Protein AF-A0A2G6P768-F1 (afdb_monomer_lite)

Structure (mmCIF, N/CA/C/O backbone):
data_AF-A0A2G6P768-F1
#
_entry.id   AF-A0A2G6P768-F1
#
loop_
_atom_site.group_PDB
_atom_site.id
_atom_site.type_symbol
_atom_site.label_atom_id
_atom_site.label_alt_id
_atom_site.label_comp_id
_atom_site.label_asym_id
_atom_site.label_entity_id
_atom_site.label_seq_id
_atom_site.pdbx_PDB_ins_code
_atom_site.Cartn_x
_atom_site.Cartn_y
_atom_site.Cartn_z
_atom_site.occupancy
_atom_site.B_iso_or_equiv
_atom_site.auth_seq_id
_atom_site.auth_comp_id
_atom_site.auth_asym_id
_atom_site.auth_atom_id
_atom_site.pdbx_PDB_model_num
ATOM 1 N N . MET A 1 1 ? -17.827 -3.080 3.008 1.00 67.06 1 MET A N 1
ATOM 2 C CA . MET A 1 1 ? -17.361 -3.100 1.595 1.00 67.06 1 MET A CA 1
ATOM 3 C C . MET A 1 1 ? -15.983 -3.752 1.548 1.00 67.06 1 MET A C 1
ATOM 5 O O . MET A 1 1 ? -15.218 -3.548 2.481 1.00 67.06 1 MET A O 1
ATOM 9 N N . ARG A 1 2 ? -15.661 -4.555 0.524 1.00 83.25 2 ARG A N 1
ATOM 10 C CA . ARG A 1 2 ? -14.303 -5.103 0.343 1.00 83.25 2 ARG A CA 1
ATOM 11 C C . ARG A 1 2 ? -13.591 -4.288 -0.723 1.00 83.25 2 ARG A C 1
ATOM 13 O O . ARG A 1 2 ? -14.138 -4.141 -1.811 1.00 83.25 2 ARG A O 1
ATOM 20 N N . ALA A 1 3 ? -12.423 -3.762 -0.388 1.00 88.00 3 ALA A N 1
ATOM 21 C CA . ALA A 1 3 ? -11.633 -2.937 -1.287 1.00 88.00 3 ALA A CA 1
ATOM 22 C C . ALA A 1 3 ? -10.297 -3.611 -1.584 1.00 88.00 3 ALA A C 1
ATOM 24 O O . ALA A 1 3 ? -9.766 -4.370 -0.764 1.00 88.00 3 ALA A O 1
ATOM 25 N N . PHE A 1 4 ? -9.750 -3.282 -2.747 1.00 92.62 4 PHE A N 1
ATOM 26 C CA . PHE A 1 4 ? -8.395 -3.640 -3.129 1.00 92.62 4 PHE A CA 1
ATOM 27 C C . PHE A 1 4 ? -7.651 -2.356 -3.549 1.00 92.62 4 PHE A C 1
ATOM 29 O O . PHE A 1 4 ? -7.587 -2.047 -4.734 1.00 92.62 4 PHE A O 1
ATOM 36 N N . PRO A 1 5 ? -7.212 -1.547 -2.566 1.00 95.12 5 PRO A N 1
ATOM 37 C CA . PRO A 1 5 ? -6.615 -0.230 -2.776 1.00 95.12 5 PRO A CA 1
ATOM 38 C C . PRO A 1 5 ? -5.442 -0.158 -3.747 1.00 95.12 5 PRO A C 1
ATOM 40 O O . PRO A 1 5 ? -4.542 -0.991 -3.712 1.00 95.12 5 PRO A O 1
ATOM 43 N N . GLU A 1 6 ? -5.435 0.907 -4.542 1.00 95.94 6 GLU A N 1
ATOM 44 C CA . GLU A 1 6 ? -4.386 1.250 -5.500 1.00 95.94 6 GLU A CA 1
ATOM 45 C C . GLU A 1 6 ? -3.286 2.084 -4.828 1.00 95.94 6 GLU A C 1
ATOM 47 O O . GLU A 1 6 ? -3.521 3.228 -4.438 1.00 95.94 6 GLU A O 1
ATOM 52 N N . ILE A 1 7 ? -2.081 1.527 -4.679 1.00 97.12 7 ILE A N 1
ATOM 53 C CA . ILE A 1 7 ? -0.962 2.114 -3.921 1.00 97.12 7 ILE A CA 1
ATOM 54 C C . ILE A 1 7 ? 0.248 2.350 -4.837 1.00 97.12 7 ILE A C 1
ATOM 56 O O . ILE A 1 7 ? 1.348 1.869 -4.603 1.00 97.12 7 ILE A O 1
ATOM 60 N N . TYR A 1 8 ? 0.050 3.096 -5.921 1.00 93.94 8 TYR A N 1
ATOM 61 C CA . TYR A 1 8 ? 1.082 3.292 -6.952 1.00 93.94 8 TYR A CA 1
ATOM 62 C C . TYR A 1 8 ? 2.271 4.174 -6.561 1.00 93.94 8 TYR A C 1
ATOM 64 O O . TYR A 1 8 ? 3.347 4.014 -7.134 1.00 93.94 8 TYR A O 1
ATOM 72 N N . ALA A 1 9 ? 2.094 5.121 -5.636 1.00 93.50 9 ALA A N 1
ATOM 73 C CA . ALA A 1 9 ? 3.117 6.118 -5.343 1.00 93.50 9 ALA A CA 1
ATOM 74 C C . ALA A 1 9 ? 4.096 5.664 -4.251 1.00 93.50 9 ALA A C 1
ATOM 76 O O . ALA A 1 9 ? 3.670 5.223 -3.187 1.00 93.50 9 ALA A O 1
ATOM 77 N N . VAL A 1 10 ? 5.401 5.851 -4.462 1.00 93.88 10 VAL A N 1
ATOM 78 C CA . VAL A 1 10 ? 6.447 5.419 -3.509 1.00 93.88 10 VAL A CA 1
ATOM 79 C C . VAL A 1 10 ? 6.476 6.224 -2.211 1.00 93.88 10 VAL A C 1
ATOM 81 O O . VAL A 1 10 ? 7.060 5.782 -1.228 1.00 93.88 10 VAL A O 1
ATOM 84 N N . ASN A 1 11 ? 5.877 7.413 -2.186 1.00 94.12 11 ASN A N 1
ATOM 85 C CA . ASN A 1 11 ? 5.946 8.306 -1.031 1.00 94.12 11 ASN A CA 1
ATOM 86 C C . ASN A 1 11 ? 4.784 8.137 -0.037 1.00 94.12 11 ASN A C 1
ATOM 88 O O . ASN A 1 11 ? 4.639 8.954 0.869 1.00 94.12 11 ASN A O 1
ATOM 92 N N . GLY A 1 12 ? 3.940 7.120 -0.223 1.00 95.50 12 GLY A N 1
ATOM 93 C CA . GLY A 1 12 ? 2.865 6.784 0.707 1.00 95.50 12 GLY A CA 1
ATOM 94 C C . GLY A 1 12 ? 1.600 7.638 0.602 1.00 95.50 12 GLY A C 1
ATOM 95 O O . GLY A 1 12 ? 0.651 7.372 1.335 1.00 95.50 12 GLY A O 1
ATOM 96 N N . VAL A 1 13 ? 1.517 8.609 -0.320 1.00 96.81 13 VAL A N 1
ATOM 97 C CA . VAL A 1 13 ? 0.319 9.466 -0.445 1.00 96.81 13 VAL A CA 1
ATOM 98 C C . VAL A 1 13 ? -0.956 8.655 -0.709 1.00 96.81 13 VAL A C 1
ATOM 100 O O . VAL A 1 13 ? -2.006 8.959 -0.151 1.00 96.81 13 VAL A O 1
ATOM 103 N N . HIS A 1 14 ? -0.870 7.575 -1.492 1.00 97.00 14 HIS A N 1
ATOM 104 C CA 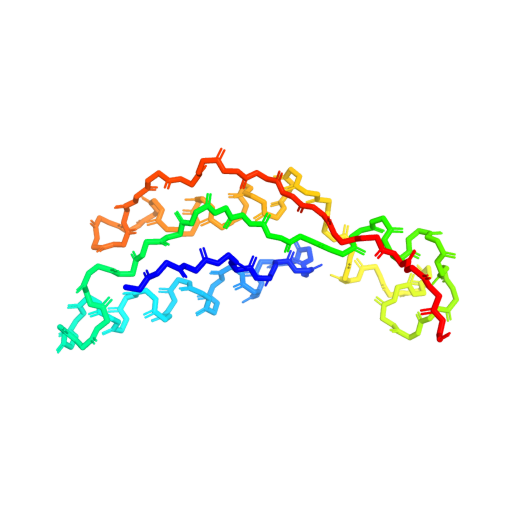. HIS A 1 14 ? -2.021 6.703 -1.741 1.00 97.00 14 HIS A CA 1
ATOM 105 C C . HIS A 1 14 ? -2.400 5.873 -0.505 1.00 97.00 14 HIS A C 1
ATOM 107 O O . HIS A 1 14 ? -3.584 5.684 -0.232 1.00 97.00 14 HIS A O 1
ATOM 113 N N . ALA A 1 15 ? -1.418 5.414 0.278 1.00 97.25 15 ALA A N 1
ATOM 114 C CA . ALA A 1 15 ? -1.685 4.704 1.527 1.00 97.25 15 ALA A CA 1
ATOM 115 C C . ALA A 1 15 ? -2.411 5.603 2.541 1.00 97.25 15 ALA A C 1
ATOM 117 O O . ALA A 1 15 ? -3.384 5.156 3.151 1.00 97.25 15 ALA A O 1
ATOM 118 N N . ASP A 1 16 ? -2.004 6.872 2.665 1.00 97.94 16 ASP A N 1
ATOM 119 C CA . ASP A 1 16 ? -2.686 7.849 3.524 1.00 97.94 16 ASP A CA 1
ATOM 120 C C . ASP A 1 16 ? -4.125 8.113 3.056 1.00 97.94 16 ASP A C 1
ATOM 122 O O . ASP A 1 16 ? -5.056 8.030 3.853 1.00 97.94 16 ASP A O 1
ATOM 126 N N . GLN A 1 17 ? -4.346 8.323 1.754 1.00 96.69 17 GLN A N 1
ATOM 127 C CA . GLN A 1 17 ? -5.693 8.520 1.203 1.00 96.69 17 GLN A CA 1
ATOM 128 C C . GLN A 1 17 ? -6.643 7.367 1.561 1.00 96.69 17 GLN A C 1
ATOM 130 O O . GLN A 1 17 ? -7.758 7.597 2.038 1.00 96.69 17 GLN A O 1
ATOM 135 N N . TRP A 1 18 ? -6.204 6.119 1.379 1.00 95.62 18 TRP A N 1
ATOM 136 C CA . TRP A 1 18 ? -7.016 4.951 1.721 1.00 95.62 18 TRP A CA 1
ATOM 137 C C . TRP A 1 18 ? -7.207 4.767 3.228 1.00 95.62 18 TRP A C 1
ATOM 139 O O . TRP A 1 18 ? -8.287 4.349 3.653 1.00 95.62 18 TRP A O 1
ATOM 149 N N . TYR A 1 19 ? -6.214 5.128 4.040 1.00 95.25 19 TYR A N 1
ATOM 150 C CA . TYR A 1 19 ? -6.371 5.209 5.491 1.00 95.25 19 TYR A CA 1
ATOM 151 C C . TYR A 1 19 ? -7.454 6.228 5.887 1.00 95.25 19 TYR A C 1
ATOM 153 O O . TYR A 1 19 ? -8.352 5.88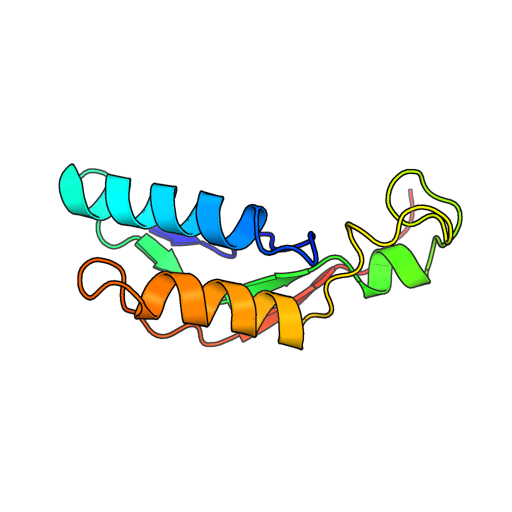3 6.656 1.00 95.25 19 TYR A O 1
ATOM 161 N N . GLN A 1 20 ? -7.456 7.435 5.311 1.00 95.38 20 GLN A N 1
ATOM 162 C CA . GLN A 1 20 ? -8.483 8.447 5.595 1.00 95.38 20 GLN A CA 1
ATOM 163 C C . GLN A 1 20 ? -9.888 7.965 5.204 1.00 95.38 20 GLN A C 1
ATOM 165 O O . GLN A 1 20 ? -10.850 8.203 5.938 1.00 95.38 20 GLN A O 1
ATOM 170 N N . ILE A 1 21 ? -10.018 7.234 4.090 1.00 92.50 21 ILE A N 1
ATOM 171 C CA . ILE A 1 21 ? -11.284 6.601 3.685 1.00 92.50 21 ILE A CA 1
ATOM 172 C C . ILE A 1 21 ? -11.733 5.569 4.729 1.00 92.50 21 ILE A C 1
ATOM 174 O O . ILE A 1 21 ? -12.900 5.568 5.135 1.00 92.50 21 ILE A O 1
ATOM 178 N N . ALA A 1 22 ? -10.822 4.709 5.195 1.00 92.25 22 ALA A N 1
ATOM 179 C CA . ALA A 1 22 ? -11.120 3.716 6.225 1.00 92.25 22 ALA A CA 1
ATOM 180 C C . ALA A 1 22 ? -11.558 4.381 7.542 1.00 92.25 22 ALA A C 1
ATOM 182 O O . ALA A 1 22 ? -12.576 3.996 8.125 1.00 92.25 22 ALA A O 1
ATOM 183 N N . LEU A 1 23 ? -10.841 5.421 7.970 1.00 93.06 23 LEU A N 1
ATOM 184 C CA . LEU A 1 23 ? -11.122 6.180 9.186 1.00 93.06 23 LEU A CA 1
ATOM 185 C C . LEU A 1 23 ? -12.465 6.910 9.109 1.00 93.06 23 LEU A C 1
ATOM 187 O O . LEU A 1 23 ? -13.253 6.867 10.055 1.00 93.06 23 LEU A O 1
ATOM 191 N N . TYR A 1 24 ? -12.761 7.551 7.977 1.00 91.75 24 TYR A N 1
ATOM 192 C CA . TYR A 1 24 ? -14.066 8.160 7.729 1.00 91.75 24 TYR A CA 1
ATOM 193 C C . TYR A 1 24 ? -15.186 7.117 7.818 1.00 91.75 24 TYR A C 1
ATOM 195 O O . TYR A 1 24 ? -16.207 7.342 8.473 1.00 91.75 24 TYR A O 1
ATOM 203 N N . GLY A 1 25 ? -14.964 5.949 7.214 1.00 89.50 25 GLY A N 1
ATOM 204 C CA . GLY A 1 25 ? -15.872 4.813 7.272 1.00 89.50 25 GLY A CA 1
ATOM 205 C C . GLY A 1 25 ? -16.170 4.330 8.688 1.00 89.50 25 GLY A C 1
ATOM 206 O O . GLY A 1 25 ? -17.331 4.081 9.013 1.00 89.50 25 GLY A O 1
ATOM 207 N N . TYR A 1 26 ? -15.136 4.243 9.528 1.00 89.12 26 TYR A N 1
ATOM 208 C CA . TYR A 1 26 ? -15.260 3.927 10.951 1.00 89.12 26 TYR A CA 1
ATOM 209 C C . TYR A 1 26 ? -16.054 5.008 11.698 1.00 89.12 26 TYR A C 1
ATOM 211 O O . TYR A 1 26 ? -17.035 4.705 12.371 1.00 89.12 26 TYR A O 1
ATOM 219 N N . ARG A 1 27 ? -15.664 6.282 11.554 1.00 91.31 27 ARG A N 1
ATOM 220 C CA . ARG A 1 27 ? -16.226 7.409 12.325 1.00 91.31 27 ARG A CA 1
ATOM 221 C C . ARG A 1 27 ? -17.694 7.688 12.024 1.00 91.31 27 ARG A C 1
ATOM 223 O O . ARG A 1 27 ? -18.424 8.111 12.912 1.00 91.31 27 ARG A O 1
ATOM 230 N N . THR A 1 28 ? -18.112 7.487 10.780 1.00 91.06 28 THR A N 1
ATOM 231 C CA . THR A 1 28 ? -19.489 7.766 10.345 1.00 91.06 28 THR A CA 1
ATOM 232 C C . THR A 1 28 ? -20.398 6.544 10.405 1.00 91.06 28 THR A C 1
ATOM 234 O O . THR A 1 28 ? -21.609 6.679 10.253 1.00 91.06 28 THR A O 1
ATOM 237 N N . GLY A 1 29 ? -19.835 5.342 10.572 1.00 84.00 29 GLY A N 1
ATOM 238 C CA . GLY A 1 29 ? -20.570 4.081 10.464 1.00 84.00 29 GLY A CA 1
ATOM 239 C C . GLY A 1 29 ? -21.077 3.767 9.050 1.00 84.00 29 GLY A C 1
ATOM 240 O O . GLY A 1 29 ? -21.701 2.729 8.850 1.00 84.00 29 GLY A O 1
ATOM 241 N N . MET A 1 30 ? -20.804 4.618 8.052 1.00 73.50 30 MET A N 1
ATOM 242 C CA . MET A 1 30 ? -21.354 4.479 6.696 1.00 73.50 30 MET A CA 1
ATOM 243 C C . MET A 1 30 ? -20.664 3.396 5.867 1.00 73.50 30 MET A C 1
ATOM 245 O O . MET A 1 30 ? -21.252 2.874 4.923 1.00 73.50 30 MET A O 1
ATOM 249 N N . ILE A 1 31 ? -19.411 3.066 6.191 1.00 64.31 31 ILE A N 1
ATOM 250 C CA . ILE A 1 31 ? -18.588 2.150 5.384 1.00 64.31 31 ILE A CA 1
ATOM 251 C C . ILE A 1 31 ? -18.186 0.916 6.204 1.00 64.31 31 ILE A C 1
ATOM 253 O O . ILE A 1 31 ? -17.448 0.067 5.715 1.00 64.31 31 ILE A O 1
ATOM 257 N N . PHE A 1 32 ? -18.683 0.754 7.436 1.00 59.31 32 PHE A N 1
ATOM 258 C CA . PHE A 1 32 ? -18.207 -0.308 8.316 1.00 59.31 32 PHE A CA 1
ATOM 259 C C . PHE A 1 32 ? -18.784 -1.702 7.966 1.00 59.31 32 PHE A C 1
ATOM 261 O O . PHE A 1 32 ? -19.998 -1.841 7.812 1.00 59.31 32 PHE A O 1
ATOM 268 N N . PRO A 1 33 ? -17.941 -2.753 7.867 1.00 64.69 33 PRO A N 1
ATOM 269 C CA . PRO A 1 33 ? -16.482 -2.691 7.850 1.00 64.69 33 PRO A CA 1
ATOM 270 C C . PRO A 1 33 ? -15.954 -2.403 6.433 1.00 64.69 33 PRO A C 1
ATOM 272 O O . PRO A 1 33 ? -16.293 -3.094 5.458 1.00 64.69 33 PRO A O 1
ATOM 275 N N . PHE A 1 34 ? -15.101 -1.380 6.322 1.00 81.19 34 PHE A N 1
ATOM 276 C CA . PHE A 1 34 ? -14.165 -1.264 5.212 1.00 81.19 34 PHE A CA 1
ATOM 277 C C . PHE A 1 34 ? -13.128 -2.346 5.468 1.00 81.19 34 PHE A C 1
ATOM 279 O O . PHE A 1 34 ? -12.444 -2.317 6.489 1.00 81.19 34 PHE A O 1
ATOM 286 N N . THR A 1 35 ? -13.073 -3.335 4.583 1.00 88.00 35 THR A N 1
ATOM 287 C CA . THR A 1 35 ? -12.113 -4.428 4.694 1.00 88.00 35 THR A CA 1
ATOM 288 C C . THR A 1 35 ? -11.189 -4.387 3.492 1.00 88.00 35 THR A C 1
ATOM 290 O O . THR A 1 35 ? -11.594 -4.733 2.375 1.00 88.00 35 THR A O 1
ATOM 293 N N . ALA A 1 36 ? -9.951 -3.978 3.734 1.00 91.00 36 ALA A N 1
ATOM 294 C CA . ALA A 1 36 ? -8.853 -4.122 2.803 1.00 91.00 36 ALA A CA 1
ATOM 295 C C . ALA A 1 36 ? -8.576 -5.612 2.586 1.00 91.00 36 ALA A C 1
ATOM 297 O O . ALA A 1 36 ? -8.347 -6.367 3.528 1.00 91.00 36 ALA A O 1
ATOM 298 N N . ARG A 1 37 ? -8.624 -6.062 1.332 1.00 91.94 37 ARG A N 1
ATOM 299 C CA . ARG A 1 37 ? -8.213 -7.427 0.974 1.00 91.94 37 ARG A CA 1
ATOM 300 C C . ARG A 1 37 ? -6.751 -7.499 0.575 1.00 91.94 37 ARG A C 1
ATOM 302 O O . ARG A 1 37 ? -6.125 -8.529 0.793 1.00 91.94 37 ARG A O 1
ATOM 309 N N . GLY A 1 38 ? -6.206 -6.410 0.063 1.00 94.19 38 GLY A N 1
ATOM 310 C CA . GLY A 1 38 ? -4.817 -6.332 -0.332 1.00 94.19 38 GLY A CA 1
ATOM 311 C C . GLY A 1 38 ? -4.402 -4.916 -0.684 1.00 94.19 38 GLY A C 1
ATOM 312 O O . GLY A 1 38 ? -5.141 -3.975 -0.404 1.00 94.19 38 GLY A O 1
ATOM 313 N N . ALA A 1 39 ? -3.245 -4.799 -1.319 1.00 97.19 39 ALA A N 1
ATOM 314 C CA . ALA A 1 39 ? -2.771 -3.596 -1.987 1.00 97.19 39 ALA A CA 1
ATOM 315 C C . ALA A 1 39 ? -2.419 -3.944 -3.438 1.00 97.19 39 ALA A C 1
ATOM 317 O O . ALA A 1 39 ? -1.816 -4.991 -3.690 1.00 97.19 39 ALA A O 1
ATOM 318 N N . LEU A 1 40 ? -2.823 -3.085 -4.370 1.00 97.19 40 LEU A N 1
ATOM 319 C CA . LEU A 1 40 ? -2.557 -3.198 -5.798 1.00 97.19 40 LEU A CA 1
ATOM 320 C C . LEU A 1 40 ? -1.570 -2.120 -6.218 1.00 97.19 40 LEU A C 1
ATOM 322 O O . LEU A 1 40 ? -1.802 -0.935 -5.978 1.00 97.19 40 LEU A O 1
ATOM 326 N N . THR A 1 41 ? -0.488 -2.525 -6.864 1.00 96.06 41 THR A N 1
ATOM 327 C CA . THR A 1 41 ? 0.448 -1.610 -7.517 1.00 96.06 41 THR A CA 1
ATOM 328 C C . THR A 1 41 ? 0.318 -1.680 -9.039 1.00 96.06 41 THR A C 1
ATOM 330 O O . THR A 1 41 ? -0.515 -2.417 -9.561 1.00 96.06 41 THR A O 1
ATOM 333 N N . GLN A 1 42 ? 1.109 -0.879 -9.752 1.00 92.75 42 GLN A N 1
ATOM 334 C CA . GLN A 1 42 ? 1.181 -0.885 -11.220 1.00 92.75 42 GLN A CA 1
ATOM 335 C C . GLN A 1 42 ? 2.625 -1.029 -11.723 1.00 92.75 42 GLN A C 1
ATOM 337 O O . GLN A 1 42 ? 2.959 -0.582 -12.817 1.00 92.75 42 GLN A O 1
ATOM 342 N N . TYR A 1 43 ? 3.500 -1.587 -10.889 1.00 92.62 43 TYR A N 1
ATOM 343 C CA . TYR A 1 43 ? 4.937 -1.618 -11.126 1.00 92.62 43 TYR A CA 1
ATOM 344 C C . TYR A 1 43 ? 5.271 -2.351 -12.430 1.00 92.62 43 TYR A C 1
ATOM 346 O O . TYR A 1 43 ? 5.928 -1.784 -13.300 1.00 92.62 43 TYR A O 1
ATOM 354 N N . GLU A 1 44 ? 4.749 -3.562 -12.613 1.00 91.56 44 GLU A N 1
ATOM 355 C CA . GLU A 1 44 ? 5.001 -4.385 -13.794 1.00 91.56 44 GLU A CA 1
ATOM 356 C C . GLU A 1 44 ? 4.430 -3.751 -15.070 1.00 91.56 44 GLU A C 1
ATOM 358 O O . GLU A 1 44 ? 5.120 -3.683 -16.085 1.00 91.56 44 GLU A O 1
ATOM 363 N N . ALA A 1 45 ? 3.203 -3.2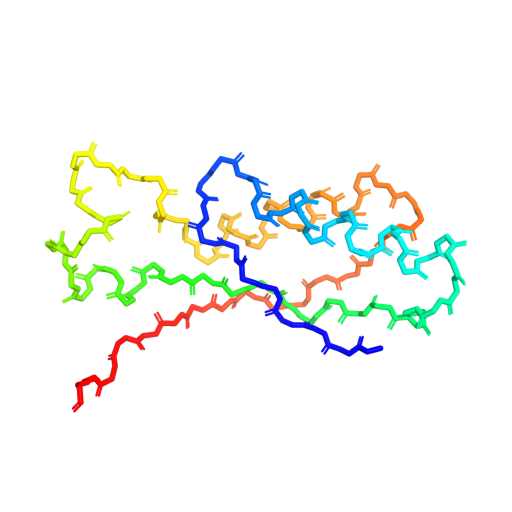15 -15.030 1.00 90.06 45 ALA A N 1
ATOM 364 C CA . ALA A 1 45 ? 2.623 -2.489 -16.167 1.00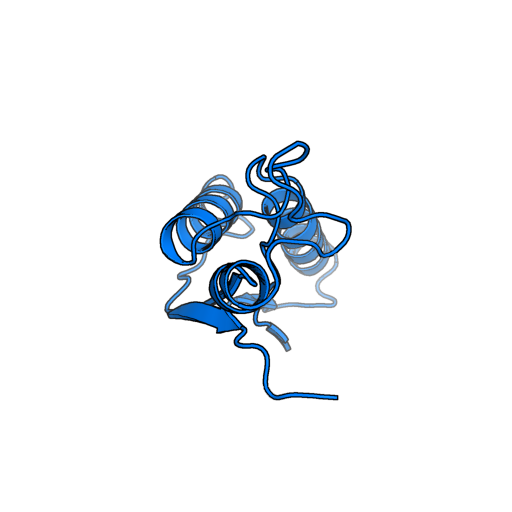 90.06 45 ALA A CA 1
ATOM 365 C C . ALA A 1 45 ? 3.514 -1.326 -16.621 1.00 90.06 45 ALA A C 1
ATOM 367 O O . ALA A 1 45 ? 3.648 -1.033 -17.811 1.00 90.06 45 ALA A O 1
ATOM 368 N N . CYS A 1 46 ? 4.145 -0.668 -15.662 1.00 86.88 46 CYS A N 1
ATOM 369 C CA . CYS A 1 46 ? 5.041 0.424 -15.926 1.00 86.88 46 CYS A CA 1
ATOM 370 C C . CYS A 1 46 ? 6.433 -0.013 -16.423 1.00 86.88 46 CYS A C 1
ATOM 372 O O . CYS A 1 46 ? 6.986 0.639 -17.310 1.00 86.88 46 CYS A O 1
ATOM 374 N N . GLU A 1 47 ? 6.989 -1.117 -15.917 1.00 87.38 47 GLU A N 1
ATOM 375 C CA . GLU A 1 47 ? 8.204 -1.733 -16.476 1.00 87.38 47 GLU A CA 1
ATOM 376 C C . GLU A 1 47 ? 7.994 -2.160 -17.938 1.00 87.38 47 GLU A C 1
ATOM 378 O O . GLU A 1 47 ? 8.890 -2.016 -18.769 1.00 87.38 47 GLU A O 1
ATOM 383 N N . GLN A 1 48 ? 6.782 -2.602 -18.285 1.00 88.44 48 GLN A N 1
ATOM 384 C CA . GLN A 1 48 ? 6.398 -2.954 -19.654 1.00 88.44 48 GLN A CA 1
ATOM 385 C C . GLN A 1 48 ? 6.279 -1.730 -20.581 1.00 88.44 48 GLN A C 1
ATOM 387 O O . GLN A 1 48 ? 6.434 -1.866 -21.797 1.00 88.44 48 GLN A O 1
ATOM 392 N N . ARG A 1 49 ? 6.033 -0.531 -20.031 1.00 85.88 49 ARG A N 1
ATOM 393 C CA . ARG A 1 49 ? 5.932 0.737 -20.780 1.00 85.88 49 ARG A CA 1
ATOM 394 C C . ARG A 1 49 ? 6.764 1.856 -20.122 1.00 85.88 49 ARG A C 1
ATOM 396 O O . ARG A 1 49 ? 6.212 2.843 -19.631 1.00 85.88 49 ARG A O 1
ATOM 403 N N . PRO A 1 50 ? 8.107 1.779 -20.167 1.00 82.81 50 PRO A N 1
ATOM 404 C CA . PRO A 1 50 ? 8.990 2.644 -19.375 1.00 82.81 50 PRO A CA 1
ATOM 405 C C . PRO A 1 50 ? 9.015 4.122 -19.809 1.00 82.81 50 PRO A C 1
ATOM 407 O O . PRO A 1 50 ? 9.582 4.965 -19.112 1.00 82.81 50 PRO A O 1
ATOM 410 N N . TYR A 1 51 ? 8.424 4.446 -20.962 1.00 80.50 51 TYR A N 1
ATOM 411 C CA . TYR A 1 51 ? 8.394 5.797 -21.530 1.00 80.50 51 TYR A CA 1
ATOM 412 C C . TYR A 1 51 ? 7.090 6.560 -21.242 1.00 80.50 51 TYR A C 1
ATOM 414 O O . TYR A 1 51 ? 6.992 7.739 -21.585 1.00 80.50 51 TYR A O 1
ATOM 422 N N . GLU A 1 52 ? 6.106 5.923 -20.598 1.00 73.94 52 GLU A N 1
ATOM 423 C CA . GLU A 1 52 ? 4.828 6.557 -20.263 1.00 73.94 52 GLU A CA 1
ATOM 424 C C . GLU A 1 52 ? 4.979 7.644 -19.194 1.00 73.94 52 GLU A C 1
ATOM 426 O O . GLU A 1 52 ? 5.794 7.554 -18.265 1.00 73.94 52 GLU A O 1
ATOM 431 N N . ILE A 1 53 ? 4.165 8.695 -19.324 1.00 68.44 53 ILE A N 1
ATOM 432 C CA . ILE A 1 53 ? 4.139 9.814 -18.377 1.00 68.44 53 ILE A CA 1
ATOM 433 C C . ILE A 1 53 ? 3.807 9.277 -16.978 1.00 68.44 53 ILE A C 1
ATOM 435 O O . ILE A 1 53 ? 2.802 8.606 -16.780 1.00 68.44 53 ILE A O 1
ATOM 439 N N . GLY A 1 54 ? 4.660 9.589 -15.998 1.00 63.25 54 GLY A N 1
ATOM 440 C CA . GLY A 1 54 ? 4.514 9.132 -14.610 1.00 63.25 54 GLY A CA 1
ATOM 441 C C . GLY A 1 54 ? 5.408 7.952 -14.216 1.00 63.25 54 GLY A C 1
ATOM 442 O O . GLY A 1 54 ? 5.651 7.778 -13.023 1.00 63.25 54 GLY A O 1
ATOM 443 N N . TYR A 1 55 ? 5.962 7.208 -15.183 1.00 67.44 55 TYR A N 1
ATOM 444 C CA . TYR A 1 55 ? 6.981 6.172 -14.936 1.00 67.44 55 TYR A CA 1
ATOM 445 C C . TYR A 1 55 ? 8.330 6.431 -15.614 1.00 67.44 55 TYR A C 1
ATOM 447 O O . TYR A 1 55 ? 9.275 5.642 -15.488 1.00 67.44 55 TYR A O 1
ATOM 455 N N . GLN A 1 56 ? 8.438 7.567 -16.301 1.00 65.06 56 GLN A N 1
ATOM 456 C CA . GLN A 1 56 ? 9.692 8.061 -16.856 1.00 65.06 56 GLN A CA 1
ATOM 457 C C . GLN A 1 56 ? 10.816 7.906 -15.828 1.00 65.06 56 GLN A C 1
ATOM 459 O O . GLN A 1 56 ? 10.639 8.167 -14.637 1.00 65.06 56 GLN A O 1
ATOM 464 N N . THR A 1 57 ? 12.000 7.504 -16.278 1.00 63.16 57 THR A N 1
ATOM 465 C CA . THR A 1 57 ? 13.198 7.421 -15.427 1.00 63.16 57 THR A CA 1
ATOM 466 C C . THR A 1 57 ? 13.487 8.727 -14.681 1.00 63.16 57 THR A C 1
ATOM 468 O O . THR A 1 57 ? 14.048 8.690 -13.590 1.00 63.16 57 THR A O 1
ATOM 471 N N . SER A 1 58 ? 13.055 9.867 -15.226 1.00 63.34 58 SER A N 1
ATOM 472 C CA . SER A 1 58 ? 13.134 11.192 -14.605 1.00 63.34 58 SER A CA 1
ATOM 473 C C . SER A 1 58 ? 12.116 11.446 -13.482 1.00 63.34 58 SER A C 1
ATOM 475 O O . SER A 1 58 ? 12.308 12.385 -12.713 1.00 63.34 58 SER A O 1
ATOM 477 N N . ASN A 1 59 ? 11.052 10.646 -13.362 1.00 65.62 59 ASN A N 1
ATOM 478 C CA . ASN A 1 59 ? 10.024 10.786 -12.332 1.00 65.62 59 ASN A CA 1
ATOM 479 C C . ASN A 1 59 ? 9.636 9.412 -11.745 1.00 65.62 59 ASN A C 1
ATOM 481 O O . ASN A 1 59 ? 8.646 8.811 -12.166 1.00 65.62 59 ASN A O 1
ATOM 485 N N . PRO A 1 60 ? 10.390 8.898 -10.754 1.00 73.31 60 PRO A N 1
ATOM 486 C CA . PRO A 1 60 ? 10.186 7.568 -10.184 1.00 73.31 60 PRO A CA 1
ATOM 487 C C . PRO A 1 60 ? 9.032 7.503 -9.166 1.00 73.31 60 PRO A C 1
ATOM 489 O O . PRO A 1 60 ? 8.996 6.621 -8.310 1.00 73.31 60 PRO A O 1
ATOM 492 N N . TYR A 1 61 ? 8.096 8.449 -9.208 1.00 84.00 61 TYR A N 1
ATOM 493 C CA . TYR A 1 61 ? 7.114 8.603 -8.145 1.00 84.00 61 TYR A CA 1
ATOM 494 C C . TYR A 1 61 ? 6.064 7.488 -8.137 1.00 84.00 61 TYR A C 1
ATOM 496 O O . TYR A 1 61 ? 5.630 7.095 -7.060 1.00 84.00 61 TYR A O 1
ATOM 504 N N . LEU A 1 62 ? 5.698 6.929 -9.298 1.00 88.94 62 LEU A N 1
ATOM 505 C CA . LEU A 1 62 ? 4.689 5.866 -9.426 1.00 88.94 62 LEU A CA 1
ATOM 506 C C . LEU A 1 62 ? 5.290 4.449 -9.524 1.00 88.94 62 LEU A C 1
ATOM 508 O O . LEU A 1 62 ? 4.686 3.563 -10.124 1.00 88.94 62 LEU A O 1
ATOM 512 N N . LYS A 1 63 ? 6.493 4.242 -8.968 1.00 89.25 63 LYS A N 1
ATOM 513 C CA . LYS A 1 63 ? 7.246 2.973 -9.045 1.00 89.25 63 LYS A CA 1
ATOM 514 C C . LYS A 1 63 ? 7.137 2.104 -7.802 1.00 89.25 63 LYS A C 1
ATOM 516 O O . LYS A 1 63 ? 8.095 1.430 -7.431 1.00 89.25 63 LYS A O 1
ATOM 521 N N . ASN A 1 64 ? 6.004 2.156 -7.116 1.00 93.62 64 ASN A N 1
ATOM 522 C CA . ASN A 1 64 ? 5.846 1.379 -5.901 1.00 93.62 64 ASN A CA 1
ATOM 523 C C . ASN A 1 64 ? 5.760 -0.107 -6.242 1.00 93.62 64 ASN A C 1
ATOM 525 O O . ASN A 1 64 ? 4.829 -0.521 -6.928 1.00 93.62 64 ASN A O 1
ATOM 529 N N . THR A 1 65 ? 6.728 -0.899 -5.782 1.00 95.62 65 THR A N 1
ATOM 530 C CA . THR A 1 65 ? 6.669 -2.357 -5.948 1.00 95.62 65 THR A CA 1
ATOM 531 C C . THR A 1 65 ? 5.508 -2.940 -5.137 1.00 95.62 65 THR A C 1
ATOM 533 O O . THR A 1 65 ? 5.123 -2.347 -4.122 1.00 95.62 65 THR A O 1
ATOM 536 N N . PRO A 1 66 ? 4.989 -4.130 -5.490 1.00 96.94 66 PRO A N 1
ATOM 537 C CA . PRO A 1 66 ? 3.879 -4.744 -4.757 1.00 96.94 66 PRO A CA 1
ATOM 538 C C . PRO A 1 66 ? 4.144 -4.873 -3.254 1.00 96.94 66 PRO A C 1
ATOM 540 O O . PRO A 1 66 ? 3.259 -4.620 -2.431 1.00 96.94 66 PRO A O 1
ATOM 543 N N . ALA A 1 67 ? 5.375 -5.239 -2.882 1.00 97.12 67 ALA A N 1
ATOM 544 C CA . ALA A 1 67 ? 5.784 -5.369 -1.488 1.00 97.12 67 ALA A CA 1
ATOM 545 C C . ALA A 1 67 ? 5.780 -4.014 -0.762 1.00 97.12 67 ALA A C 1
ATOM 547 O O . ALA A 1 67 ? 5.222 -3.911 0.328 1.00 97.12 67 ALA A O 1
ATOM 548 N N . GLN A 1 68 ? 6.333 -2.966 -1.383 1.00 97.12 68 GLN A N 1
ATOM 549 C CA . GLN A 1 68 ? 6.353 -1.622 -0.800 1.00 97.12 68 GLN A CA 1
ATOM 550 C C . GLN A 1 68 ? 4.943 -1.026 -0.682 1.00 97.12 68 GLN A C 1
ATOM 552 O O . GLN A 1 68 ? 4.608 -0.455 0.353 1.00 97.12 68 GLN A O 1
ATOM 557 N N . GLY A 1 69 ? 4.091 -1.191 -1.700 1.00 97.31 69 GLY A N 1
ATOM 558 C CA . GLY A 1 69 ? 2.704 -0.718 -1.658 1.00 97.31 69 GLY A CA 1
ATOM 559 C C . GLY A 1 69 ? 1.886 -1.416 -0.576 1.00 97.31 69 GLY A C 1
ATOM 560 O O . GLY A 1 69 ? 1.137 -0.767 0.159 1.00 97.31 69 GLY A O 1
ATOM 561 N N . TRP A 1 70 ? 2.082 -2.727 -0.416 1.00 97.81 70 TRP A N 1
ATOM 562 C CA . TRP A 1 70 ? 1.493 -3.481 0.687 1.00 97.81 70 TRP A CA 1
ATOM 563 C C . TRP A 1 70 ? 1.981 -2.984 2.047 1.00 97.81 70 TRP A C 1
ATOM 565 O O . TRP A 1 70 ? 1.159 -2.706 2.918 1.00 97.81 70 TRP A O 1
ATOM 575 N N . GLU A 1 71 ? 3.293 -2.823 2.223 1.00 97.94 71 GLU A N 1
ATOM 576 C CA . GLU A 1 71 ? 3.890 -2.402 3.492 1.00 97.94 71 GLU A CA 1
ATOM 577 C C . GLU A 1 71 ? 3.435 -0.998 3.901 1.00 97.94 71 GLU A C 1
ATOM 579 O O . GLU A 1 71 ? 3.042 -0.789 5.052 1.00 97.94 71 GLU A O 1
ATOM 584 N N . GLN A 1 72 ? 3.419 -0.048 2.962 1.00 97.94 72 GLN A N 1
ATOM 585 C CA . GLN A 1 72 ? 2.935 1.313 3.201 1.00 97.94 72 GLN A CA 1
ATOM 586 C C . GLN A 1 72 ? 1.485 1.309 3.678 1.00 97.94 72 GLN A C 1
ATOM 588 O O . GLN A 1 72 ? 1.153 1.961 4.669 1.00 97.94 72 GLN A O 1
ATOM 593 N N . PHE A 1 73 ? 0.621 0.555 2.998 1.00 97.56 73 PHE A N 1
ATOM 594 C CA . PHE A 1 73 ? -0.795 0.530 3.332 1.00 97.56 73 PHE A CA 1
ATOM 595 C C . PHE A 1 73 ? -1.084 -0.225 4.634 1.00 97.56 73 PHE A C 1
ATOM 597 O O . PHE A 1 73 ? -1.844 0.255 5.476 1.00 97.56 73 PHE A O 1
ATOM 604 N N . PHE A 1 74 ? -0.428 -1.366 4.844 1.00 96.88 74 PHE A N 1
ATOM 605 C CA . PHE A 1 74 ? -0.500 -2.120 6.092 1.00 96.88 74 PHE A CA 1
ATOM 606 C C . PHE A 1 74 ? -0.045 -1.274 7.285 1.00 96.88 74 PHE A C 1
ATOM 608 O O . PHE A 1 74 ? -0.726 -1.236 8.311 1.00 96.88 74 PHE A O 1
ATOM 615 N N . THR A 1 75 ? 1.066 -0.548 7.137 1.00 97.44 75 THR A N 1
ATOM 616 C CA . THR A 1 75 ? 1.589 0.349 8.175 1.00 97.44 75 THR A CA 1
ATOM 617 C C . THR A 1 75 ? 0.622 1.493 8.460 1.00 97.44 75 THR A C 1
ATOM 619 O O . THR A 1 75 ? 0.330 1.753 9.627 1.00 97.44 75 THR A O 1
ATOM 622 N N . ALA A 1 76 ? 0.072 2.134 7.422 1.00 96.94 76 ALA A N 1
ATOM 623 C CA . ALA A 1 76 ? -0.895 3.220 7.580 1.00 96.94 76 ALA A CA 1
ATOM 624 C C . ALA A 1 76 ? -2.139 2.769 8.362 1.00 96.94 76 ALA A C 1
ATOM 626 O O . ALA A 1 76 ? -2.539 3.426 9.319 1.00 96.94 76 ALA A O 1
ATOM 627 N N . LEU A 1 77 ? -2.712 1.611 8.015 1.00 95.38 77 LEU A N 1
ATOM 628 C CA . LEU A 1 77 ? -3.897 1.086 8.696 1.00 95.38 77 LEU A CA 1
ATOM 629 C C . LEU A 1 77 ? -3.617 0.641 10.134 1.00 95.38 77 LEU A C 1
ATOM 631 O O . LEU A 1 77 ? -4.444 0.887 11.009 1.00 95.38 77 LEU A O 1
ATOM 635 N N . ARG A 1 78 ? -2.485 -0.030 10.387 1.00 95.25 78 ARG A N 1
ATOM 636 C CA . ARG A 1 78 ? -2.142 -0.551 11.724 1.00 95.25 78 ARG A CA 1
ATOM 637 C C . ARG A 1 78 ? -1.605 0.503 12.679 1.00 95.25 78 ARG A C 1
ATOM 639 O O . ARG A 1 78 ? -1.623 0.263 13.884 1.00 95.25 78 ARG A O 1
ATOM 646 N N . GLY A 1 79 ? -1.158 1.645 12.162 1.00 95.56 79 GLY A N 1
ATOM 647 C CA . GLY A 1 79 ? -0.782 2.802 12.971 1.00 95.56 79 GLY A CA 1
ATOM 648 C C . GLY A 1 79 ? -1.945 3.380 13.785 1.00 95.56 79 GLY A C 1
ATOM 649 O O . GLY A 1 79 ? -1.703 4.068 14.773 1.00 95.56 79 GLY A O 1
ATOM 650 N N . ASP A 1 80 ? -3.192 3.060 13.421 1.00 94.81 80 ASP A N 1
ATOM 651 C CA . ASP A 1 80 ? -4.398 3.479 14.130 1.00 94.81 80 ASP A CA 1
ATOM 652 C C . ASP A 1 80 ? -5.282 2.275 14.499 1.00 94.81 80 ASP A C 1
ATOM 654 O O . ASP A 1 80 ? -5.775 1.529 13.653 1.00 94.81 80 ASP A O 1
ATOM 658 N N . SER A 1 81 ? -5.547 2.115 15.798 1.00 94.62 81 SER A N 1
ATOM 659 C CA . SER A 1 81 ? -6.451 1.090 16.334 1.00 94.62 81 SER A CA 1
ATOM 660 C C . SER A 1 81 ? -7.871 1.115 15.744 1.00 94.62 81 SER A C 1
ATOM 662 O O . SER A 1 81 ? -8.521 0.073 15.723 1.00 94.62 81 SER A O 1
ATOM 664 N N . GLN A 1 82 ? -8.351 2.265 15.250 1.00 92.81 82 GLN A N 1
ATOM 665 C CA . GLN A 1 82 ? -9.685 2.416 14.651 1.00 92.81 82 GLN A CA 1
ATOM 666 C C . GLN A 1 82 ? -9.775 1.795 13.251 1.00 92.81 82 GLN A C 1
ATOM 668 O O . GLN A 1 82 ? -10.847 1.364 12.826 1.00 92.81 82 GLN A O 1
ATOM 673 N N . THR A 1 83 ? -8.656 1.746 12.528 1.00 93.06 83 THR A N 1
ATOM 674 C CA . THR A 1 83 ? -8.581 1.227 11.153 1.00 93.06 83 THR A CA 1
ATOM 675 C C . THR A 1 83 ? -7.780 -0.065 11.034 1.00 93.06 83 THR A C 1
ATOM 677 O O . THR A 1 83 ? -7.760 -0.664 9.954 1.00 93.06 83 THR A O 1
ATOM 680 N N . SER A 1 84 ? -7.143 -0.491 12.128 1.00 94.00 84 SER A N 1
ATOM 681 C CA . SER A 1 84 ? -6.290 -1.672 12.202 1.00 94.00 84 SER A CA 1
ATOM 682 C C . SER A 1 84 ? -7.020 -2.922 11.727 1.00 94.00 84 SER A C 1
ATOM 684 O O . SER A 1 84 ? -8.106 -3.267 12.196 1.00 94.00 84 SER A O 1
ATOM 686 N N . GLN A 1 85 ? -6.405 -3.594 10.762 1.00 91.94 85 GLN A N 1
ATOM 687 C CA . GLN A 1 85 ? -6.918 -4.800 10.132 1.00 91.94 85 GLN A CA 1
ATOM 688 C C . GLN A 1 85 ? -5.783 -5.532 9.416 1.00 91.94 85 GLN A C 1
ATOM 690 O O . GLN A 1 85 ? -4.734 -4.949 9.129 1.00 91.94 85 GLN A O 1
ATOM 695 N N . ASP A 1 86 ? -6.010 -6.802 9.098 1.00 91.25 86 ASP A N 1
ATOM 696 C CA . ASP A 1 86 ? -5.078 -7.583 8.292 1.00 91.25 86 ASP A CA 1
ATOM 697 C C . ASP A 1 86 ? -5.252 -7.275 6.800 1.00 91.25 86 ASP A C 1
ATOM 699 O O . ASP A 1 86 ? -6.367 -7.238 6.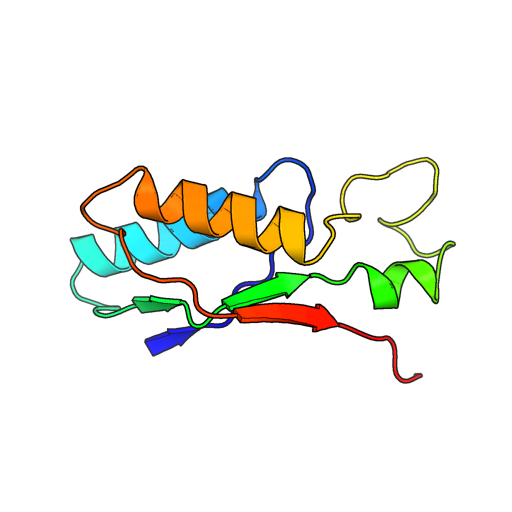280 1.00 91.25 86 ASP A O 1
ATOM 703 N N . VAL A 1 87 ? -4.130 -7.104 6.099 1.00 93.19 87 VAL A N 1
ATOM 704 C CA . VAL A 1 87 ? -4.077 -6.914 4.645 1.00 93.19 87 VAL A CA 1
ATOM 705 C C . VAL A 1 87 ? -3.445 -8.170 4.054 1.00 93.19 87 VAL A C 1
ATOM 707 O O . VAL A 1 87 ? -2.238 -8.358 4.140 1.00 93.19 87 VAL A O 1
ATOM 710 N N . ALA A 1 88 ? -4.254 -9.077 3.509 1.00 92.25 88 ALA A N 1
ATOM 711 C CA . ALA A 1 88 ? -3.793 -10.434 3.197 1.00 92.25 88 ALA A CA 1
ATOM 712 C C . ALA A 1 88 ? -2.957 -10.540 1.912 1.00 92.25 88 ALA A C 1
ATOM 714 O O . ALA A 1 88 ? -2.112 -11.426 1.807 1.00 92.25 88 ALA A O 1
ATOM 715 N N . TYR A 1 89 ? -3.210 -9.671 0.931 1.00 93.94 89 TYR A N 1
ATOM 716 C CA . TYR A 1 89 ? -2.639 -9.813 -0.406 1.00 93.94 89 TYR A CA 1
ATOM 717 C C . TYR A 1 89 ? -1.807 -8.606 -0.824 1.00 93.94 89 TYR A C 1
ATOM 719 O O . TYR A 1 89 ? -2.195 -7.460 -0.618 1.00 93.94 89 TYR A O 1
ATOM 727 N N . SER A 1 90 ? -0.694 -8.882 -1.489 1.00 96.38 90 SER A N 1
ATOM 728 C CA . SER A 1 90 ? 0.062 -7.926 -2.291 1.00 96.38 90 SER A CA 1
ATOM 729 C C . SER A 1 90 ? -0.105 -8.335 -3.753 1.00 96.38 90 SER A C 1
ATOM 731 O O . SER A 1 90 ? -0.011 -9.524 -4.064 1.00 96.38 90 SER A O 1
ATOM 733 N N . SER A 1 91 ? -0.439 -7.389 -4.628 1.00 95.56 91 SER A N 1
ATOM 734 C CA . SER A 1 91 ? -0.718 -7.651 -6.042 1.00 95.56 91 SER A CA 1
ATOM 735 C C . SER A 1 91 ? -0.213 -6.516 -6.920 1.00 95.56 91 SER A C 1
ATOM 737 O O . SER A 1 91 ? 0.005 -5.402 -6.448 1.00 95.56 91 SER A O 1
ATOM 739 N N . ASP A 1 92 ? -0.102 -6.796 -8.215 1.00 95.75 92 ASP A N 1
ATOM 740 C CA . ASP A 1 92 ? 0.363 -5.853 -9.224 1.00 95.75 92 ASP A CA 1
ATOM 741 C C . ASP A 1 92 ? -0.488 -5.913 -10.492 1.00 95.75 92 ASP A C 1
ATOM 743 O O . ASP A 1 92 ? -1.026 -6.971 -10.832 1.00 95.75 92 ASP A O 1
ATOM 747 N N . ILE A 1 93 ? -0.593 -4.790 -11.196 1.00 93.38 93 ILE A N 1
ATOM 748 C CA . ILE A 1 93 ? -1.225 -4.707 -12.514 1.00 93.38 93 ILE A CA 1
ATOM 749 C C . ILE A 1 93 ? -0.175 -4.968 -13.593 1.00 93.38 93 ILE A C 1
ATOM 751 O O . ILE A 1 93 ? 0.925 -4.421 -13.550 1.00 93.38 93 ILE A O 1
ATOM 755 N N . GLN A 1 94 ? -0.561 -5.753 -14.599 1.00 91.56 94 GLN A N 1
ATOM 756 C CA . GLN A 1 94 ? 0.183 -5.929 -15.846 1.00 91.56 94 GLN A CA 1
ATOM 757 C C . GLN A 1 94 ? -0.543 -5.233 -16.999 1.00 91.56 94 GLN A C 1
ATOM 759 O O . GLN A 1 94 ? -1.775 -5.242 -17.059 1.00 91.56 94 GLN A O 1
ATOM 764 N N . TRP A 1 95 ? 0.215 -4.680 -17.941 1.00 85.00 95 TRP A N 1
ATOM 765 C CA . TRP A 1 95 ? -0.312 -4.153 -19.192 1.00 85.00 95 TRP A CA 1
ATOM 766 C C . TRP A 1 95 ? -0.721 -5.306 -20.126 1.00 85.00 95 TRP A C 1
ATOM 768 O O . TRP A 1 95 ? 0.058 -6.229 -20.350 1.00 85.00 95 TRP A O 1
ATOM 778 N N . GLN A 1 96 ? -1.938 -5.260 -20.681 1.00 88.06 96 GLN A N 1
ATOM 779 C CA . GLN A 1 96 ? -2.495 -6.332 -21.532 1.00 88.06 96 GLN A CA 1
ATOM 780 C C . GLN A 1 96 ? -2.697 -5.922 -23.008 1.00 88.06 96 GLN A C 1
ATOM 782 O O . GLN A 1 96 ? -3.215 -6.717 -23.788 1.00 88.06 96 GLN A O 1
ATOM 787 N N . GLY A 1 97 ? -2.276 -4.717 -23.413 1.00 80.56 97 GLY A N 1
ATOM 788 C CA . GLY A 1 97 ? -2.510 -4.164 -24.759 1.00 80.56 97 GLY A CA 1
ATOM 789 C C . GLY A 1 97 ? -3.511 -3.000 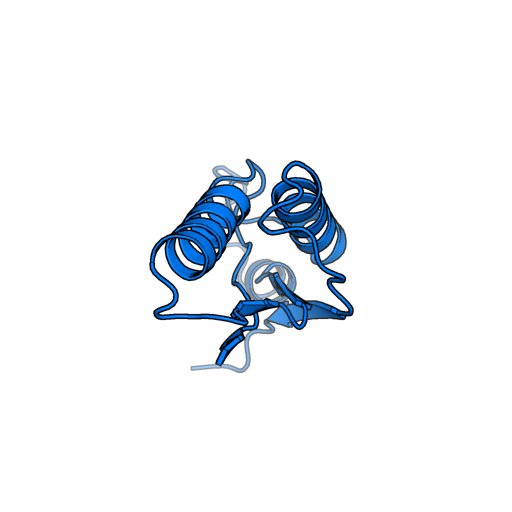-24.776 1.00 80.56 97 GLY A C 1
ATOM 790 O O . GLY A 1 97 ? -4.089 -2.678 -23.740 1.00 80.56 97 GLY A O 1
ATOM 791 N N . GLU A 1 98 ? -3.665 -2.358 -25.941 1.00 69.94 98 GLU A N 1
ATOM 792 C CA . GLU A 1 98 ? -4.728 -1.370 -26.235 1.00 69.94 98 GLU A CA 1
ATOM 793 C C . GLU A 1 98 ? -5.932 -2.042 -26.903 1.00 69.94 98 GLU A C 1
ATOM 795 O O . GLU A 1 98 ? -5.703 -2.966 -27.722 1.00 69.94 98 GLU A O 1
#

Radius of gyration: 14.22 Å; chains: 1; bounding box: 35×22×43 Å

Sequence (98 aa):
MRAFPEIYAVNGVHADQWYQIALYGYRTGMIFPFTARGALTQYEACEQRPYEIGYQTSNPYLKNTPAQGWEQFFTALRGDSQTSQDVAYSSDIQWQGE

Foldseek 3Di:
DEDAFEQQFLVLPSLLVVLVVCLVCLVVVPNPPHHAQAYEAAQQQCVVPCPDPCNPPVHPGRNQDLVSSRVSNQCSQCVDPSRHDDHNDRYYDHDDDD

pLDDT: mean 88.72, std 10.29, range [59.31, 97.94]

Secondary structure (DSSP, 8-state):
-EE--B---TTSHHHHHHHHHHHHHHHHSSS-S-EE-EEEE-HHHHHHSTTSTTTSTT-GGG---HHHHHHHHHHHHHTSTTT-----EEEE------